Protein AF-A0A4S2RPJ7-F1 (afdb_monomer)

Structure (mmCIF, N/CA/C/O backbone):
data_AF-A0A4S2RPJ7-F1
#
_entry.id   AF-A0A4S2RPJ7-F1
#
loop_
_atom_site.group_PDB
_atom_site.id
_atom_site.type_symbol
_atom_site.label_atom_id
_atom_site.label_alt_id
_atom_site.label_comp_id
_atom_site.label_asym_id
_atom_site.label_entity_id
_atom_site.label_seq_id
_atom_site.pdbx_PDB_ins_code
_atom_site.Cartn_x
_atom_site.Cartn_y
_atom_site.Cartn_z
_atom_site.occupancy
_atom_site.B_iso_or_equiv
_atom_site.auth_seq_id
_atom_site.auth_comp_id
_atom_site.auth_asym_id
_atom_site.auth_atom_id
_atom_site.pdbx_PDB_model_num
ATOM 1 N N . MET A 1 1 ? 20.150 22.288 11.685 1.00 29.33 1 MET A N 1
ATOM 2 C CA . MET A 1 1 ? 21.367 21.460 11.806 1.00 29.33 1 MET A CA 1
ATOM 3 C C . MET A 1 1 ? 20.983 20.066 11.328 1.00 29.33 1 MET A C 1
ATOM 5 O O . MET A 1 1 ? 20.273 19.374 12.040 1.00 29.33 1 MET A O 1
ATOM 9 N N . VAL A 1 2 ? 21.280 19.725 10.071 1.00 25.75 2 VAL A N 1
ATOM 10 C CA . VAL A 1 2 ? 20.936 18.410 9.503 1.00 25.75 2 VAL A CA 1
ATOM 11 C C . VAL A 1 2 ? 22.093 17.474 9.824 1.00 25.75 2 VAL A C 1
ATOM 13 O O . VAL A 1 2 ? 23.207 17.694 9.353 1.00 25.75 2 VAL A O 1
ATOM 16 N N . ALA A 1 3 ? 21.854 16.481 10.676 1.00 29.03 3 ALA A N 1
ATOM 17 C CA . ALA A 1 3 ? 22.835 15.448 10.969 1.00 29.03 3 ALA A CA 1
ATOM 18 C C . ALA A 1 3 ? 22.777 14.386 9.863 1.00 29.03 3 ALA A C 1
ATOM 20 O O . ALA A 1 3 ? 21.878 13.550 9.839 1.00 29.03 3 ALA A O 1
ATOM 21 N N . PHE A 1 4 ? 23.737 14.438 8.940 1.00 30.84 4 PHE A N 1
ATOM 22 C CA . PHE A 1 4 ? 24.046 13.332 8.039 1.00 30.84 4 PHE A CA 1
ATOM 23 C C . PHE A 1 4 ? 24.854 12.290 8.820 1.00 30.84 4 PHE A C 1
ATOM 25 O O . PHE A 1 4 ? 26.040 12.480 9.086 1.00 30.84 4 PHE A O 1
ATOM 32 N N . GLY A 1 5 ? 24.201 11.201 9.225 1.00 28.94 5 GLY A N 1
ATOM 33 C CA . GLY A 1 5 ? 24.868 10.005 9.729 1.00 28.94 5 GLY A CA 1
ATOM 34 C C . GLY A 1 5 ? 25.175 9.066 8.568 1.00 28.94 5 GLY A C 1
ATOM 35 O O . GLY A 1 5 ? 24.260 8.560 7.930 1.00 28.94 5 GLY A O 1
ATOM 36 N N . ARG A 1 6 ? 26.464 8.868 8.289 1.00 33.50 6 ARG A N 1
ATOM 37 C CA . ARG A 1 6 ? 27.008 7.890 7.338 1.00 33.50 6 ARG A CA 1
ATOM 38 C C . ARG A 1 6 ? 26.541 6.480 7.730 1.00 33.50 6 ARG A C 1
ATOM 40 O O . ARG A 1 6 ? 26.789 6.070 8.861 1.00 33.50 6 ARG A O 1
ATOM 47 N N . VAL A 1 7 ? 25.897 5.751 6.817 1.00 38.25 7 VAL A N 1
ATOM 48 C CA . VAL A 1 7 ? 25.620 4.314 6.972 1.00 38.25 7 VAL A CA 1
ATOM 49 C C . VAL A 1 7 ? 26.382 3.575 5.881 1.00 38.25 7 VAL A C 1
ATOM 51 O O . VAL A 1 7 ? 26.281 3.887 4.696 1.00 38.25 7 VAL A O 1
ATOM 54 N N . GLU A 1 8 ? 27.238 2.671 6.333 1.00 35.28 8 GLU A N 1
ATOM 55 C CA . GLU A 1 8 ? 28.071 1.792 5.529 1.00 35.28 8 GLU A CA 1
ATOM 56 C C . GLU A 1 8 ? 27.183 0.813 4.741 1.00 35.28 8 GLU A C 1
ATOM 58 O O . GLU A 1 8 ? 26.407 0.074 5.334 1.00 35.28 8 GLU A O 1
ATOM 63 N N . GLY A 1 9 ? 27.328 0.795 3.415 1.00 34.34 9 GLY A N 1
ATOM 64 C CA . GLY A 1 9 ? 27.260 -0.435 2.622 1.00 34.34 9 GLY A CA 1
ATOM 65 C C . GLY A 1 9 ? 25.950 -1.227 2.556 1.00 34.34 9 GLY A C 1
ATOM 66 O O . GLY A 1 9 ? 26.025 -2.444 2.617 1.00 34.34 9 GLY A O 1
ATOM 67 N N . GLU A 1 10 ? 24.795 -0.605 2.319 1.00 36.53 10 GLU A N 1
ATOM 68 C CA . GLU A 1 10 ? 23.641 -1.293 1.713 1.00 36.53 10 GLU A CA 1
ATOM 69 C C . GLU A 1 10 ? 23.034 -0.385 0.640 1.00 36.53 10 GLU A C 1
ATOM 71 O O . GLU A 1 10 ? 22.788 0.799 0.860 1.00 36.53 10 GLU A O 1
ATOM 76 N N . VAL A 1 11 ? 22.865 -0.911 -0.571 1.00 38.41 11 VAL A N 1
ATOM 77 C CA . VAL A 1 11 ? 22.381 -0.157 -1.734 1.00 38.41 11 VAL A CA 1
ATOM 78 C C . VAL A 1 11 ? 20.855 -0.038 -1.629 1.00 38.41 11 VAL A C 1
ATOM 80 O O . VAL A 1 11 ? 20.133 -0.699 -2.362 1.00 38.41 11 VAL A O 1
ATOM 83 N N . GLY A 1 12 ? 20.345 0.729 -0.663 1.00 42.34 12 GLY A N 1
ATOM 84 C CA . GLY A 1 12 ? 18.906 0.900 -0.450 1.00 42.34 12 GLY A CA 1
ATOM 85 C C . GLY A 1 12 ? 18.558 2.204 0.262 1.00 42.34 12 GLY A C 1
ATOM 86 O O . GLY A 1 12 ? 19.317 2.698 1.091 1.00 42.34 12 GLY A O 1
ATOM 87 N N . ALA A 1 13 ? 17.410 2.786 -0.083 1.00 50.97 13 ALA A N 1
ATOM 88 C CA . ALA A 1 13 ? 16.920 4.000 0.562 1.00 50.97 13 ALA A CA 1
ATOM 89 C C . ALA A 1 13 ? 16.350 3.683 1.957 1.00 50.97 13 ALA A C 1
ATOM 91 O O . ALA A 1 13 ? 15.458 2.842 2.085 1.00 50.97 13 ALA A O 1
ATOM 92 N N . ASP A 1 14 ? 16.838 4.374 2.991 1.00 49.19 14 ASP A N 1
ATOM 93 C CA . ASP A 1 14 ? 16.310 4.303 4.358 1.00 49.19 14 ASP A CA 1
ATOM 94 C C . ASP A 1 14 ? 15.081 5.213 4.516 1.00 49.19 14 ASP A C 1
ATOM 96 O O . ASP A 1 14 ? 15.186 6.441 4.549 1.00 49.19 14 ASP A O 1
ATOM 100 N N . VAL A 1 15 ? 13.897 4.624 4.679 1.00 52.75 15 VAL A N 1
ATOM 101 C CA . VAL A 1 15 ? 12.643 5.357 4.894 1.00 52.75 15 VAL A CA 1
ATOM 102 C C . VAL A 1 15 ? 12.370 5.518 6.387 1.00 52.75 15 VAL A C 1
ATOM 104 O O . VAL A 1 15 ? 11.934 4.573 7.044 1.00 52.75 15 VAL A O 1
ATOM 107 N N . ALA A 1 16 ? 12.602 6.711 6.941 1.00 51.56 16 ALA A N 1
ATOM 108 C CA . ALA A 1 16 ? 12.389 6.987 8.362 1.00 51.56 16 ALA A CA 1
ATOM 109 C C . ALA A 1 16 ? 10.964 7.489 8.676 1.00 51.56 16 ALA A C 1
ATOM 111 O O . ALA A 1 16 ? 10.552 8.547 8.203 1.00 51.56 16 ALA A O 1
ATOM 112 N N . PHE A 1 17 ? 10.238 6.790 9.552 1.00 51.28 17 PHE A N 1
ATOM 113 C CA . PHE A 1 17 ? 8.956 7.251 10.104 1.00 51.28 17 PHE A CA 1
ATOM 114 C C . PHE A 1 17 ? 9.087 7.632 11.581 1.00 51.28 17 PHE A C 1
ATOM 116 O O . PHE A 1 17 ? 9.509 6.805 12.387 1.00 51.28 17 PHE A O 1
ATOM 123 N N . SER A 1 18 ? 8.668 8.848 11.949 1.00 45.81 18 SER A N 1
ATOM 124 C CA . SER A 1 18 ? 8.630 9.311 13.346 1.00 45.81 18 SER A CA 1
ATOM 125 C C . SER A 1 18 ? 7.404 8.782 14.105 1.00 45.81 18 SER A C 1
ATOM 127 O O . SER A 1 18 ? 6.263 9.069 13.722 1.00 45.81 18 SER A O 1
ATOM 129 N N . GLY A 1 19 ? 7.648 8.072 15.216 1.00 45.19 19 GLY A N 1
ATOM 130 C CA . GLY A 1 19 ? 6.647 7.458 16.103 1.00 45.19 19 GLY A CA 1
ATOM 131 C C . GLY A 1 19 ? 5.603 8.382 16.710 1.00 45.19 19 GLY A C 1
ATOM 132 O O . GLY A 1 19 ? 4.495 7.946 17.017 1.00 45.19 19 GLY A O 1
ATOM 133 N N . HIS A 1 20 ? 5.897 9.674 16.798 1.00 45.41 20 HIS A N 1
ATOM 134 C CA . HIS A 1 20 ? 5.068 10.627 17.530 1.00 45.41 20 HIS A CA 1
ATOM 135 C C . HIS A 1 20 ? 3.825 11.108 16.769 1.00 45.41 20 HIS A C 1
ATOM 137 O O . HIS A 1 20 ? 2.978 11.780 17.348 1.00 45.41 20 HIS A O 1
ATOM 143 N N . SER A 1 21 ? 3.706 10.807 15.473 1.00 44.62 21 SER A N 1
ATOM 144 C CA . SER A 1 21 ? 2.673 11.423 14.626 1.00 44.62 21 SER A CA 1
ATOM 145 C C . SER A 1 21 ? 1.786 10.454 13.846 1.00 44.62 21 SER A C 1
ATOM 147 O O . SER A 1 21 ? 0.859 10.928 13.199 1.00 44.62 21 SER A O 1
ATOM 149 N N . LEU A 1 22 ? 2.042 9.139 13.923 1.00 53.84 22 LEU A N 1
ATOM 150 C CA . LEU A 1 22 ? 1.225 8.071 13.319 1.00 53.84 22 LEU A CA 1
ATOM 151 C C . LEU A 1 22 ? 1.302 6.769 14.141 1.00 53.84 22 LEU A C 1
ATOM 153 O O . LEU A 1 22 ? 1.839 5.763 13.669 1.00 53.84 22 LEU A O 1
ATOM 157 N N . PRO A 1 23 ? 0.811 6.769 15.390 1.00 57.62 23 PRO A N 1
ATOM 158 C CA . PRO A 1 23 ? 1.083 5.690 16.335 1.00 57.62 23 PRO A CA 1
ATOM 159 C C . PRO A 1 23 ? 0.498 4.336 15.904 1.00 57.62 23 PRO A C 1
ATOM 161 O O . PRO A 1 23 ? 1.083 3.302 16.218 1.00 57.62 23 PRO A O 1
ATOM 164 N N . LEU A 1 24 ? -0.628 4.306 15.178 1.00 58.16 24 LEU A N 1
ATOM 165 C CA . LEU A 1 24 ? -1.291 3.052 14.791 1.00 58.16 24 LEU A CA 1
ATOM 166 C C . LEU A 1 24 ? -0.747 2.451 13.487 1.00 58.16 24 LEU A C 1
ATOM 168 O O . LEU A 1 24 ? -0.416 1.265 13.495 1.00 58.16 24 LEU A O 1
ATOM 172 N N . VAL A 1 25 ? -0.561 3.261 12.433 1.00 59.16 25 VAL A N 1
ATOM 173 C CA . VAL A 1 25 ? 0.103 2.841 11.175 1.00 59.16 25 VAL A CA 1
ATOM 174 C C . VAL A 1 25 ? 1.484 2.276 11.497 1.00 59.16 25 VAL A C 1
ATOM 176 O O . VAL A 1 25 ? 1.843 1.159 11.130 1.00 59.16 25 VAL A O 1
ATOM 179 N N . LEU A 1 26 ? 2.259 3.026 12.286 1.00 57.78 26 LEU A N 1
ATOM 180 C CA . LEU A 1 26 ? 3.630 2.653 12.580 1.00 57.78 26 LEU A CA 1
ATOM 181 C C . LEU A 1 26 ? 3.720 1.395 13.438 1.00 57.78 26 LEU A C 1
ATOM 183 O O . LEU A 1 26 ? 4.632 0.599 13.252 1.00 57.78 26 LEU A O 1
ATOM 187 N N . ARG A 1 27 ? 2.768 1.173 14.350 1.00 59.84 27 ARG A N 1
ATOM 1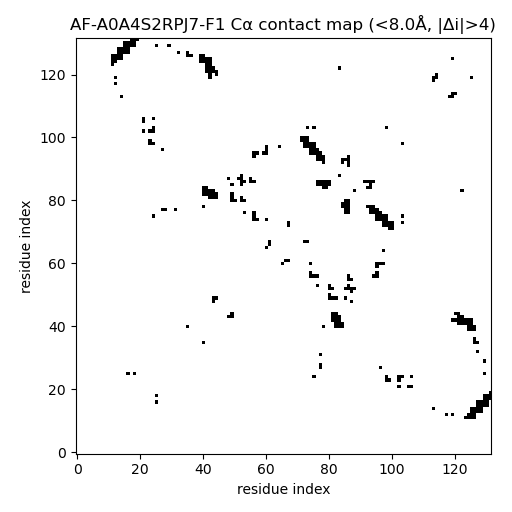88 C CA . ARG A 1 27 ? 2.726 -0.038 15.178 1.00 59.84 27 ARG A CA 1
ATOM 189 C C . ARG A 1 27 ? 2.331 -1.276 14.373 1.00 59.84 27 ARG A C 1
ATOM 191 O O . ARG A 1 27 ? 2.862 -2.352 14.654 1.00 59.84 27 ARG A O 1
ATOM 198 N N . HIS A 1 28 ? 1.439 -1.138 13.390 1.00 64.62 28 HIS A N 1
ATOM 199 C CA . HIS A 1 28 ? 1.105 -2.223 12.465 1.00 64.62 28 HIS A CA 1
ATOM 200 C C . HIS 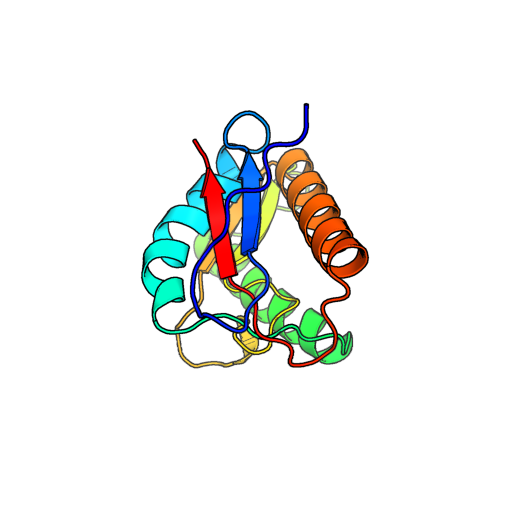A 1 28 ? 2.327 -2.615 11.626 1.00 64.62 28 HIS A C 1
ATOM 202 O O . HIS A 1 28 ? 2.758 -3.771 11.664 1.00 64.62 28 HIS A O 1
ATOM 208 N N . VAL A 1 29 ? 2.952 -1.626 10.980 1.00 64.00 29 VAL A N 1
ATOM 209 C CA . VAL A 1 29 ? 4.144 -1.816 10.147 1.00 64.00 29 VAL A CA 1
ATOM 210 C C . VAL A 1 29 ? 5.330 -2.324 10.977 1.00 64.00 29 VAL 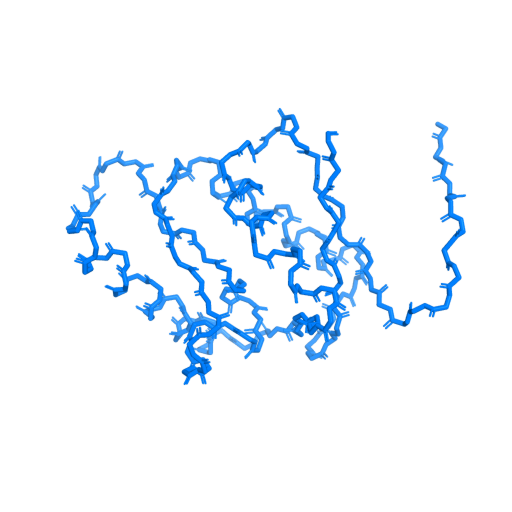A C 1
ATOM 212 O O . VAL A 1 29 ? 6.001 -3.264 10.562 1.00 64.00 29 VAL A O 1
ATOM 215 N N . ALA A 1 30 ? 5.567 -1.803 12.187 1.00 57.62 30 ALA A N 1
ATOM 216 C CA . ALA A 1 30 ? 6.709 -2.184 13.030 1.00 57.62 30 ALA A CA 1
ATOM 217 C C . ALA A 1 30 ? 6.751 -3.652 13.416 1.00 57.62 30 ALA A C 1
ATOM 219 O O . ALA A 1 30 ? 7.825 -4.257 13.415 1.00 57.62 30 ALA A O 1
ATOM 220 N N . CYS A 1 31 ? 5.594 -4.238 13.722 1.00 57.72 31 CYS A N 1
ATOM 221 C CA . CYS A 1 31 ? 5.525 -5.638 14.116 1.00 57.72 31 CYS A CA 1
ATOM 222 C C . CYS A 1 31 ? 6.034 -6.571 12.998 1.00 57.72 31 CYS A C 1
ATOM 224 O O . CYS A 1 31 ? 6.572 -7.640 13.288 1.00 57.72 31 CYS A O 1
ATOM 226 N N . ARG A 1 32 ? 5.928 -6.151 11.726 1.00 61.56 32 ARG A N 1
ATOM 227 C CA . ARG A 1 32 ? 6.375 -6.939 10.567 1.00 61.56 32 ARG A CA 1
ATOM 228 C C . ARG A 1 32 ? 7.646 -6.429 9.894 1.00 61.56 32 ARG A C 1
ATOM 230 O O . ARG A 1 32 ? 8.393 -7.250 9.370 1.00 61.56 32 ARG A O 1
ATOM 237 N N . ALA A 1 33 ? 7.957 -5.137 9.982 1.00 56.06 33 ALA A N 1
ATOM 238 C CA . ALA A 1 33 ? 9.182 -4.548 9.438 1.00 56.06 33 ALA A CA 1
ATOM 239 C C . ALA A 1 33 ? 10.455 -5.118 10.090 1.00 56.06 33 ALA A C 1
ATOM 241 O O . ALA A 1 33 ? 11.492 -5.207 9.439 1.00 56.06 33 ALA A O 1
ATOM 242 N N . GLY A 1 34 ? 10.373 -5.611 11.334 1.00 53.06 34 GLY A N 1
ATOM 243 C CA . GLY A 1 34 ? 11.461 -6.375 11.959 1.00 53.06 34 GLY A CA 1
ATOM 244 C C . GLY A 1 34 ? 11.886 -7.623 11.164 1.00 53.06 34 GLY A C 1
ATOM 245 O O . GLY A 1 34 ? 13.039 -8.023 11.256 1.00 53.06 34 GLY A O 1
ATOM 246 N N . ARG A 1 35 ? 10.992 -8.195 10.339 1.00 51.72 35 ARG A N 1
ATOM 247 C CA . ARG A 1 35 ? 11.287 -9.290 9.391 1.00 51.72 35 ARG A CA 1
ATOM 248 C C . ARG A 1 35 ? 11.644 -8.804 7.979 1.00 51.72 35 ARG A C 1
ATOM 250 O O . ARG A 1 35 ? 12.062 -9.610 7.156 1.00 51.72 35 ARG A O 1
ATOM 257 N N . ALA A 1 36 ? 11.454 -7.517 7.684 1.00 55.16 36 ALA A N 1
ATOM 258 C CA . ALA A 1 36 ? 11.707 -6.935 6.366 1.00 55.16 36 ALA A CA 1
ATOM 259 C C . ALA A 1 36 ? 13.181 -6.579 6.134 1.00 55.16 36 ALA A C 1
ATOM 261 O O . ALA A 1 36 ? 13.581 -6.418 4.988 1.00 55.16 36 ALA A O 1
ATOM 262 N N . ARG A 1 37 ? 14.009 -6.509 7.188 1.00 60.16 37 ARG A N 1
ATOM 263 C CA . ARG A 1 37 ? 15.466 -6.321 7.041 1.00 60.16 37 ARG A CA 1
ATOM 264 C C . ARG A 1 37 ? 16.121 -7.430 6.213 1.00 60.16 37 ARG A C 1
ATOM 266 O O . ARG A 1 37 ? 17.001 -7.141 5.418 1.00 60.16 37 ARG A O 1
ATOM 273 N N . ASP A 1 38 ? 15.625 -8.661 6.328 1.00 66.81 38 ASP A N 1
ATOM 274 C CA . ASP A 1 38 ? 16.159 -9.809 5.582 1.00 66.81 38 ASP A CA 1
ATOM 275 C C . ASP A 1 38 ? 15.533 -9.961 4.181 1.00 66.81 38 ASP A C 1
ATOM 277 O O . ASP A 1 38 ? 16.008 -10.753 3.366 1.00 66.81 38 ASP A O 1
ATOM 281 N N . ARG A 1 39 ? 14.424 -9.254 3.908 1.00 74.88 39 ARG A N 1
ATOM 282 C CA . ARG A 1 39 ? 13.661 -9.294 2.647 1.00 74.88 39 ARG A CA 1
ATOM 283 C C . ARG A 1 39 ? 12.987 -7.935 2.403 1.00 74.88 39 ARG A C 1
ATOM 285 O O . ARG A 1 39 ? 11.796 -7.804 2.708 1.00 74.88 39 ARG A O 1
ATOM 292 N N . PRO A 1 40 ? 13.729 -6.929 1.909 1.00 85.25 40 PRO A N 1
ATOM 293 C CA . PRO A 1 40 ? 13.181 -5.596 1.706 1.00 85.25 40 PRO A CA 1
ATOM 294 C C . PRO A 1 40 ? 12.111 -5.599 0.604 1.00 85.25 40 PRO A C 1
ATOM 296 O O . PRO A 1 40 ? 12.206 -6.383 -0.347 1.00 85.25 40 PRO A O 1
ATOM 299 N N . PRO A 1 41 ? 11.083 -4.743 0.723 1.00 90.19 41 PRO A N 1
ATOM 300 C CA . PRO A 1 41 ? 10.116 -4.543 -0.340 1.00 90.19 41 PRO A CA 1
ATOM 301 C C . PRO A 1 41 ? 10.723 -3.794 -1.531 1.00 90.19 41 PRO A C 1
ATOM 303 O O . PRO A 1 41 ? 11.596 -2.938 -1.377 1.00 90.19 41 PRO A O 1
ATOM 306 N N . HIS A 1 42 ? 10.174 -4.071 -2.708 1.00 94.44 42 HIS A N 1
ATOM 307 C CA . HIS A 1 42 ? 10.471 -3.374 -3.951 1.00 94.44 42 HIS A CA 1
ATOM 308 C C . HIS A 1 42 ? 9.280 -2.510 -4.347 1.00 94.44 42 HIS A C 1
ATOM 310 O O . HIS A 1 42 ? 8.127 -2.946 -4.282 1.00 94.44 42 HIS A O 1
ATOM 316 N N . ARG A 1 43 ? 9.542 -1.275 -4.768 1.00 95.88 43 ARG A N 1
ATOM 317 C CA . ARG A 1 43 ? 8.511 -0.330 -5.205 1.00 95.88 43 ARG A CA 1
ATOM 318 C C . ARG A 1 43 ? 7.784 -0.855 -6.442 1.00 95.88 43 ARG A C 1
ATOM 320 O O . ARG A 1 43 ? 8.417 -1.279 -7.392 1.00 95.88 43 ARG A O 1
ATOM 327 N N . LEU A 1 44 ? 6.458 -0.757 -6.452 1.00 97.19 44 LEU A N 1
ATOM 328 C CA . LEU A 1 44 ? 5.593 -1.124 -7.574 1.00 97.19 44 LEU A CA 1
ATOM 329 C C . LEU A 1 44 ? 4.804 0.101 -8.046 1.00 97.19 44 LEU A C 1
ATOM 331 O O . LEU A 1 44 ? 3.935 0.581 -7.315 1.00 97.19 44 LEU A O 1
ATOM 335 N N . ILE A 1 45 ? 5.044 0.610 -9.258 1.00 96.81 45 ILE A N 1
ATOM 336 C CA . ILE A 1 45 ? 4.358 1.819 -9.769 1.00 96.81 45 ILE A CA 1
ATOM 337 C C . ILE A 1 45 ? 3.063 1.528 -10.541 1.00 96.81 45 ILE A C 1
ATOM 339 O O . ILE A 1 45 ? 2.205 2.407 -10.628 1.00 96.81 45 ILE A O 1
ATOM 343 N N . ASN A 1 46 ? 2.910 0.316 -11.086 1.00 97.69 46 ASN A N 1
ATOM 344 C CA . ASN A 1 46 ? 1.743 -0.072 -11.883 1.00 97.69 46 ASN A CA 1
ATOM 345 C C . ASN A 1 46 ? 0.466 -0.038 -11.022 1.00 97.69 46 ASN A C 1
ATOM 347 O O . ASN A 1 46 ? 0.399 -0.713 -9.995 1.00 97.69 46 ASN A O 1
ATOM 351 N N . ARG A 1 47 ? -0.532 0.753 -11.439 1.00 97.19 47 ARG A N 1
ATOM 352 C CA . ARG A 1 47 ? -1.756 0.994 -10.661 1.00 97.19 47 ARG A CA 1
ATOM 353 C C . ARG A 1 47 ? -2.652 -0.234 -10.570 1.00 97.19 47 ARG A C 1
ATOM 355 O O . ARG A 1 47 ? -3.041 -0.573 -9.464 1.00 97.19 47 ARG A O 1
ATOM 362 N N . ASP A 1 48 ? -2.842 -0.966 -11.661 1.00 98.06 48 ASP A N 1
ATOM 363 C CA . ASP A 1 48 ? -3.672 -2.177 -11.663 1.00 98.06 48 ASP A CA 1
ATOM 364 C C . ASP A 1 48 ? -3.150 -3.228 -10.669 1.00 98.06 48 ASP A C 1
ATOM 366 O O . ASP A 1 48 ? -3.914 -3.867 -9.950 1.00 98.06 48 ASP A O 1
ATOM 370 N N . LYS A 1 49 ? -1.823 -3.377 -10.564 1.00 97.69 49 LYS A N 1
ATOM 371 C CA . LYS A 1 49 ? -1.205 -4.274 -9.576 1.00 97.69 49 LYS A CA 1
ATOM 372 C C . LYS A 1 49 ? -1.314 -3.738 -8.144 1.00 97.69 49 LYS A C 1
ATOM 374 O O . LYS A 1 49 ? -1.429 -4.531 -7.212 1.00 97.69 49 LYS A O 1
ATOM 379 N N . GLN A 1 50 ? -1.270 -2.417 -7.954 1.00 97.75 50 GLN A N 1
ATOM 380 C CA . GLN A 1 50 ? -1.526 -1.811 -6.642 1.00 97.75 50 GLN A CA 1
ATOM 381 C C . GLN A 1 50 ? -2.966 -2.052 -6.198 1.00 97.75 50 GLN A C 1
ATOM 383 O O . GLN A 1 50 ? -3.189 -2.380 -5.036 1.00 97.75 50 GLN A O 1
ATOM 388 N N . ASP A 1 51 ? -3.920 -1.918 -7.113 1.00 98.00 51 ASP A N 1
ATOM 389 C CA . ASP A 1 51 ? -5.335 -2.133 -6.833 1.00 98.00 51 ASP A CA 1
ATOM 390 C C . ASP A 1 51 ? -5.601 -3.610 -6.536 1.00 98.00 51 ASP A C 1
ATOM 392 O O . ASP A 1 51 ? -6.195 -3.912 -5.508 1.00 98.00 51 ASP A O 1
ATOM 396 N N . ALA A 1 52 ? -4.993 -4.535 -7.286 1.00 98.00 52 ALA A N 1
ATOM 397 C CA . ALA A 1 52 ? -5.033 -5.959 -6.948 1.00 98.00 52 ALA A CA 1
ATOM 398 C C . ALA A 1 52 ? -4.495 -6.253 -5.531 1.00 98.00 52 ALA A C 1
ATOM 400 O O . ALA A 1 52 ? -5.068 -7.062 -4.801 1.00 98.00 52 ALA A O 1
ATOM 401 N N . ASN A 1 53 ? -3.411 -5.590 -5.105 1.00 97.12 53 ASN A N 1
ATOM 402 C CA . ASN A 1 53 ? -2.920 -5.712 -3.729 1.00 97.12 53 ASN A CA 1
ATOM 403 C C . ASN A 1 53 ? -3.933 -5.173 -2.703 1.00 97.12 53 ASN A C 1
ATOM 405 O O . ASN A 1 53 ? -4.128 -5.801 -1.661 1.00 97.12 53 ASN A O 1
ATOM 409 N N . ARG A 1 54 ? -4.568 -4.026 -2.981 1.00 96.50 54 ARG A N 1
ATOM 410 C CA . ARG A 1 54 ? -5.591 -3.437 -2.100 1.00 96.50 54 ARG A CA 1
ATOM 411 C C . ARG A 1 54 ? -6.808 -4.333 -1.984 1.00 96.50 54 ARG A C 1
ATOM 413 O O . ARG A 1 54 ? -7.267 -4.553 -0.872 1.00 96.50 54 ARG A O 1
ATOM 420 N N . ASP A 1 55 ? -7.286 -4.890 -3.088 1.00 97.69 55 ASP A N 1
ATOM 421 C CA . ASP A 1 55 ? -8.471 -5.744 -3.110 1.00 97.69 55 ASP A CA 1
ATOM 422 C C . ASP A 1 55 ? -8.290 -6.970 -2.207 1.00 97.69 55 ASP A C 1
ATOM 424 O O . ASP A 1 55 ? -9.173 -7.299 -1.415 1.00 97.69 55 ASP A O 1
ATOM 428 N N . VAL A 1 56 ? -7.110 -7.601 -2.241 1.00 96.62 56 VAL A N 1
ATOM 429 C CA . VAL A 1 56 ? -6.788 -8.738 -1.359 1.00 96.62 56 VAL A CA 1
ATOM 430 C C . VAL A 1 56 ? -6.711 -8.309 0.113 1.00 96.62 56 VAL A C 1
ATOM 432 O O . VAL A 1 56 ? -7.221 -9.009 0.996 1.00 96.62 56 VAL A O 1
ATOM 435 N N . ALA A 1 57 ? -6.113 -7.151 0.405 1.00 95.00 57 ALA A N 1
ATOM 436 C CA . ALA A 1 57 ? -6.061 -6.620 1.767 1.00 95.00 57 ALA A CA 1
ATOM 437 C C . ALA A 1 57 ? -7.462 -6.264 2.300 1.00 95.00 57 ALA A C 1
ATOM 439 O O . ALA A 1 57 ? -7.815 -6.649 3.415 1.00 95.00 57 ALA A O 1
ATOM 440 N N . ILE A 1 58 ? -8.293 -5.608 1.487 1.00 96.06 58 ILE A N 1
ATOM 441 C CA . ILE A 1 58 ? -9.680 -5.248 1.803 1.00 96.06 58 ILE A CA 1
ATOM 442 C C . ILE A 1 58 ? -10.529 -6.501 2.018 1.00 96.06 58 ILE A C 1
ATOM 444 O O . ILE A 1 58 ? -11.306 -6.546 2.972 1.00 96.06 58 ILE A O 1
ATOM 448 N N . ALA A 1 59 ? -10.370 -7.536 1.189 1.00 96.38 59 ALA A N 1
ATOM 449 C CA . ALA A 1 59 ? -11.046 -8.816 1.388 1.00 96.38 59 ALA A CA 1
ATOM 450 C C . ALA A 1 59 ? -10.697 -9.419 2.757 1.00 96.38 59 ALA A C 1
ATOM 452 O O . ALA A 1 59 ? -11.587 -9.846 3.486 1.00 96.38 59 ALA A O 1
ATOM 453 N N . THR A 1 60 ? -9.423 -9.354 3.153 1.00 94.88 60 THR A N 1
ATOM 454 C CA . THR A 1 60 ? -8.964 -9.803 4.479 1.00 94.88 60 THR A CA 1
ATOM 455 C C . THR A 1 60 ? -9.563 -8.971 5.606 1.00 94.88 60 THR A C 1
ATOM 457 O O . THR A 1 60 ? -9.995 -9.514 6.620 1.00 94.88 60 THR A O 1
ATOM 460 N N . CYS A 1 61 ? -9.613 -7.648 5.447 1.00 95.12 61 CYS A N 1
ATOM 461 C CA . CYS A 1 61 ? -10.222 -6.777 6.445 1.00 95.12 61 CYS A CA 1
ATOM 462 C C . CYS A 1 61 ? -11.726 -7.054 6.610 1.00 95.12 61 CYS A C 1
ATOM 464 O O . CYS A 1 61 ? -12.210 -7.131 7.739 1.00 95.12 61 CYS A O 1
ATOM 466 N N . ASN A 1 62 ? -12.454 -7.255 5.510 1.00 96.50 62 ASN A N 1
ATOM 467 C CA . ASN A 1 62 ? -13.873 -7.609 5.553 1.00 96.50 62 ASN A CA 1
ATOM 468 C C . ASN A 1 62 ? -14.114 -9.001 6.151 1.00 96.50 62 ASN A C 1
ATOM 470 O O . ASN A 1 62 ? -15.077 -9.173 6.892 1.00 96.50 62 ASN A O 1
ATOM 474 N N . ASP A 1 63 ? -13.247 -9.977 5.875 1.00 96.19 63 ASP A N 1
ATOM 475 C CA . ASP A 1 63 ? -13.343 -11.325 6.450 1.00 96.19 63 ASP A CA 1
ATOM 476 C C . ASP A 1 63 ? -13.171 -11.309 7.980 1.00 96.19 63 ASP A C 1
ATOM 478 O O . ASP A 1 63 ? -13.939 -11.934 8.709 1.00 96.19 63 ASP A O 1
ATOM 482 N N . VAL A 1 64 ? -12.207 -10.532 8.486 1.00 94.19 64 VAL A N 1
ATOM 483 C CA . VAL A 1 64 ? -11.876 -10.502 9.921 1.00 94.19 64 VAL A CA 1
ATOM 484 C C . VAL A 1 64 ? -12.785 -9.570 10.730 1.00 94.19 64 VAL A C 1
ATOM 486 O O . VAL A 1 64 ? -13.139 -9.900 11.863 1.00 94.19 64 VAL A O 1
ATOM 489 N N . TRP A 1 65 ? -13.139 -8.395 10.197 1.00 93.88 65 TRP A N 1
ATOM 490 C CA . TRP A 1 65 ? -13.872 -7.354 10.938 1.00 93.88 65 TRP A CA 1
ATOM 491 C C . TRP A 1 65 ? -15.280 -7.062 10.399 1.00 93.88 65 TRP A C 1
ATOM 493 O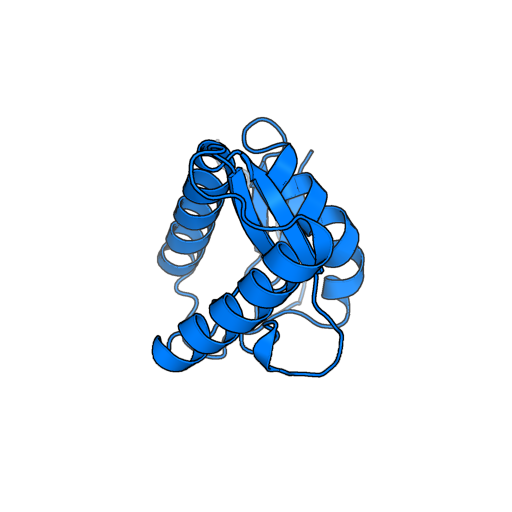 O . TRP A 1 65 ? -16.027 -6.331 11.051 1.00 93.88 65 TRP A O 1
ATOM 503 N N . GLY A 1 66 ? -15.670 -7.636 9.259 1.00 95.38 66 GLY A N 1
ATOM 504 C CA . GLY A 1 66 ? -16.928 -7.320 8.581 1.00 95.38 66 GLY A CA 1
ATOM 505 C C . GLY A 1 66 ? -16.890 -5.984 7.834 1.00 95.38 66 GLY A C 1
ATOM 506 O O . GLY A 1 66 ? -15.836 -5.366 7.682 1.00 95.38 66 GLY A O 1
ATOM 507 N N . ASN A 1 67 ? -18.062 -5.531 7.373 1.00 94.81 67 ASN A N 1
ATOM 508 C CA . ASN A 1 67 ? -18.190 -4.239 6.699 1.00 94.81 67 ASN A CA 1
ATOM 509 C C . ASN A 1 67 ? -17.861 -3.093 7.675 1.00 94.81 67 ASN A C 1
ATOM 511 O O . ASN A 1 67 ? -18.530 -2.923 8.695 1.00 94.81 67 ASN A O 1
ATOM 515 N N . TYR A 1 68 ? -16.850 -2.298 7.334 1.00 93.56 68 TYR A N 1
ATOM 516 C CA . TYR A 1 68 ? -16.378 -1.148 8.107 1.00 93.56 68 TYR A CA 1
ATOM 517 C C . TYR A 1 68 ? -16.739 0.203 7.462 1.00 93.56 68 TYR A C 1
ATOM 519 O O . TYR A 1 68 ? -16.233 1.247 7.885 1.00 93.56 68 TYR A O 1
ATOM 527 N N . GLU A 1 69 ? -17.620 0.224 6.461 1.00 93.94 69 GLU A N 1
ATOM 528 C CA . GLU A 1 69 ? -18.153 1.456 5.874 1.00 93.94 69 GLU A CA 1
ATOM 529 C C . GLU A 1 69 ? -18.774 2.373 6.940 1.00 93.94 69 GLU A C 1
ATOM 531 O O . GLU A 1 69 ? -19.483 1.940 7.846 1.00 93.94 69 GLU A O 1
ATOM 536 N N . GLY A 1 70 ? -18.47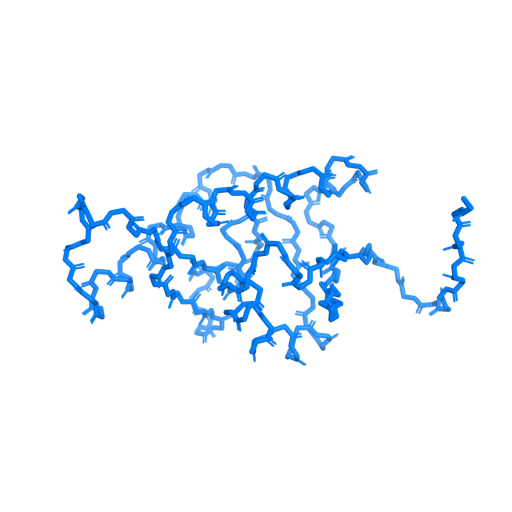8 3.672 6.858 1.00 93.75 70 GLY A N 1
ATOM 537 C CA . GLY A 1 70 ? -18.979 4.671 7.808 1.00 93.75 70 GLY A CA 1
ATOM 538 C C . GLY A 1 70 ? -18.330 4.643 9.200 1.00 93.75 70 GLY A C 1
ATOM 539 O O . GLY A 1 70 ? -18.584 5.546 9.993 1.00 93.75 70 GLY A O 1
ATOM 540 N N . SER A 1 71 ? -17.452 3.677 9.497 1.00 92.56 71 SER A N 1
ATOM 541 C CA . SER A 1 71 ? -16.769 3.584 10.801 1.00 92.56 71 SER A CA 1
ATOM 542 C C . SER A 1 71 ? -15.657 4.622 11.003 1.00 92.56 71 SER A C 1
ATOM 544 O O . SER A 1 71 ? -15.194 4.825 12.124 1.00 92.56 71 SER A O 1
ATOM 546 N N . GLY A 1 72 ? -15.195 5.259 9.921 1.00 92.81 72 GLY A N 1
ATOM 547 C CA . GLY A 1 72 ? -13.994 6.101 9.926 1.00 92.81 72 GLY A CA 1
ATOM 548 C C . GLY A 1 72 ? -12.681 5.311 9.991 1.00 92.81 72 GLY A C 1
ATOM 549 O O . GLY A 1 72 ? -11.615 5.922 10.079 1.00 92.81 72 GLY A O 1
ATOM 550 N N . LEU A 1 73 ? -12.745 3.976 9.940 1.00 93.19 73 LEU A N 1
ATOM 551 C CA . LEU A 1 73 ? -11.585 3.099 9.831 1.00 93.19 73 LEU A CA 1
ATOM 552 C C . LEU A 1 73 ? -11.247 2.817 8.365 1.00 93.19 73 LEU A C 1
ATOM 554 O O . LEU A 1 73 ? -12.126 2.752 7.507 1.00 93.19 73 LEU A O 1
ATOM 558 N N . GLU A 1 74 ? -9.965 2.605 8.100 1.00 93.88 74 GLU A N 1
ATOM 559 C CA . GLU A 1 74 ? -9.443 2.164 6.810 1.00 93.88 74 GLU A CA 1
ATOM 560 C C . GLU A 1 74 ? -8.579 0.912 7.010 1.00 93.88 74 GLU A C 1
ATOM 562 O O . GLU A 1 74 ? -7.980 0.717 8.072 1.00 93.88 74 GLU A O 1
ATOM 567 N N . CYS A 1 75 ? -8.541 0.048 5.995 1.00 93.94 75 CYS A N 1
ATOM 568 C CA . CYS A 1 75 ? -7.681 -1.129 5.976 1.00 93.94 75 CYS A CA 1
ATOM 569 C C . CYS A 1 75 ? -6.253 -0.689 5.625 1.00 93.94 75 CYS A C 1
ATOM 571 O O . CYS A 1 75 ? -6.035 -0.161 4.540 1.00 93.94 75 CYS A O 1
ATOM 573 N N . ASP A 1 76 ? -5.321 -0.859 6.561 1.00 92.81 76 ASP A N 1
ATOM 574 C CA . ASP A 1 76 ? -3.883 -0.659 6.359 1.00 92.81 76 ASP A CA 1
ATOM 575 C C . ASP A 1 76 ? -3.220 -2.002 6.065 1.00 92.81 76 ASP A C 1
ATOM 577 O O . ASP A 1 76 ? -3.554 -3.011 6.698 1.00 92.81 76 ASP A O 1
ATOM 581 N N . GLU A 1 77 ? -2.278 -2.014 5.123 1.00 91.44 77 GLU A N 1
ATOM 582 C CA . GLU A 1 77 ? -1.609 -3.222 4.660 1.00 91.44 77 GLU A CA 1
ATOM 583 C C . GLU A 1 77 ? -0.081 -3.125 4.674 1.00 91.44 77 GLU A C 1
ATOM 585 O O . GLU A 1 77 ? 0.529 -2.122 4.297 1.00 91.44 77 GLU A O 1
ATOM 590 N N . TYR A 1 78 ? 0.556 -4.229 5.069 1.00 88.81 78 TYR A N 1
ATOM 591 C CA . TYR A 1 78 ? 2.003 -4.387 5.005 1.00 88.81 78 TYR A CA 1
ATOM 592 C C . TYR A 1 78 ? 2.406 -5.785 4.517 1.00 88.81 78 TYR A C 1
ATOM 594 O O . TYR A 1 78 ? 2.008 -6.758 5.159 1.00 88.81 78 TYR A O 1
ATOM 602 N N . PRO A 1 79 ? 3.265 -5.935 3.490 1.00 91.50 79 PRO A N 1
ATOM 603 C CA . PRO A 1 79 ? 3.858 -4.881 2.660 1.00 91.50 79 PRO A CA 1
ATOM 604 C C . PRO A 1 79 ? 2.815 -4.024 1.933 1.00 91.50 79 PRO A C 1
ATOM 606 O O . PRO A 1 79 ? 1.719 -4.497 1.640 1.00 91.50 79 PRO A O 1
ATOM 609 N N . PHE A 1 80 ? 3.146 -2.752 1.689 1.00 92.81 80 PHE A N 1
ATOM 610 C CA . PHE A 1 80 ? 2.191 -1.774 1.155 1.00 92.81 80 PHE A CA 1
ATOM 611 C C . 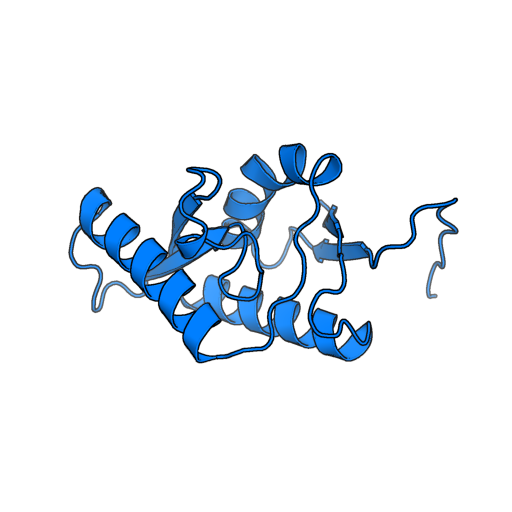PHE A 1 80 ? 1.645 -2.212 -0.210 1.00 92.81 80 PHE A C 1
ATOM 613 O O . PHE A 1 80 ? 2.391 -2.798 -1.002 1.00 92.81 80 PHE A O 1
ATOM 620 N N . SER A 1 81 ? 0.412 -1.819 -0.561 1.00 95.69 81 SER A N 1
ATOM 621 C CA . SER A 1 81 ? -0.147 -2.029 -1.917 1.00 95.69 81 SER A CA 1
ATOM 622 C C . SER A 1 81 ? 0.777 -1.554 -3.035 1.00 95.69 81 SER A C 1
ATOM 624 O O . SER A 1 81 ? 0.785 -2.085 -4.142 1.00 95.69 81 SER A O 1
ATOM 626 N N . SER A 1 82 ? 1.609 -0.576 -2.710 1.00 95.69 82 SER A N 1
ATOM 627 C CA . SER A 1 82 ? 2.583 0.071 -3.567 1.00 95.69 82 SER A CA 1
ATOM 628 C C . SER A 1 82 ? 3.930 -0.681 -3.691 1.00 95.69 82 SER A C 1
ATOM 630 O O . SER A 1 82 ? 4.929 -0.100 -4.129 1.00 95.69 82 SER A O 1
ATOM 632 N N . THR A 1 83 ? 3.954 -1.981 -3.356 1.00 95.50 83 THR A N 1
ATOM 633 C CA . THR A 1 83 ? 5.131 -2.871 -3.421 1.00 95.50 83 THR A CA 1
ATOM 634 C C . THR A 1 83 ? 4.867 -4.181 -4.173 1.00 95.50 83 THR A C 1
ATOM 636 O O . THR A 1 83 ? 3.733 -4.659 -4.227 1.00 95.50 83 THR A O 1
ATOM 639 N N . TYR A 1 84 ? 5.915 -4.787 -4.742 1.00 95.81 84 TYR A N 1
ATOM 640 C CA . TYR A 1 84 ? 5.837 -6.101 -5.402 1.00 95.81 84 TYR A CA 1
ATOM 641 C C . TYR A 1 84 ? 5.558 -7.247 -4.414 1.00 95.81 84 TYR A C 1
ATOM 643 O O . TYR A 1 84 ? 5.056 -8.298 -4.803 1.00 95.81 84 TYR A O 1
ATOM 651 N N . GLU A 1 85 ? 5.873 -7.044 -3.136 1.00 94.06 85 GLU A N 1
ATOM 652 C CA . GLU A 1 85 ? 5.622 -7.944 -2.008 1.00 94.06 85 GLU A CA 1
ATOM 653 C C . GLU A 1 85 ? 4.225 -7.784 -1.388 1.00 94.06 85 GLU A C 1
ATOM 655 O O . GLU A 1 85 ? 3.948 -8.405 -0.363 1.00 94.06 85 GLU A O 1
ATOM 660 N N . GLY A 1 86 ? 3.362 -6.954 -1.980 1.00 92.44 86 GLY A N 1
ATOM 661 C CA . GLY A 1 86 ? 2.010 -6.705 -1.488 1.00 92.44 86 GLY A CA 1
ATOM 662 C C . GLY A 1 86 ? 1.112 -7.949 -1.471 1.00 92.44 86 GLY A C 1
ATOM 663 O O . GLY A 1 86 ? 1.473 -9.031 -1.936 1.00 92.44 86 GLY A O 1
ATOM 664 N N . ALA A 1 87 ? -0.093 -7.787 -0.923 1.00 94.62 87 ALA A N 1
ATOM 665 C CA . ALA A 1 87 ? -0.991 -8.894 -0.593 1.00 94.62 87 ALA A CA 1
ATOM 666 C C . ALA A 1 87 ? -1.336 -9.831 -1.773 1.00 94.62 87 ALA A C 1
ATOM 668 O O . ALA A 1 87 ? -1.489 -11.037 -1.571 1.00 94.62 87 ALA A O 1
ATOM 669 N N . ALA A 1 88 ? -1.383 -9.325 -3.011 1.00 95.75 88 ALA A N 1
ATOM 670 C CA . ALA A 1 88 ? -1.677 -10.135 -4.196 1.00 95.75 88 ALA A CA 1
ATOM 671 C C . ALA A 1 88 ? -0.514 -11.043 -4.634 1.00 95.75 88 ALA A C 1
ATOM 673 O O . ALA A 1 88 ? -0.697 -11.890 -5.509 1.00 95.75 88 ALA A O 1
ATOM 674 N N . LYS A 1 89 ? 0.668 -10.940 -4.009 1.00 92.75 89 LYS A N 1
ATOM 675 C CA . LYS A 1 89 ? 1.782 -11.878 -4.230 1.00 92.75 89 LYS A CA 1
ATOM 676 C C . LYS A 1 89 ? 1.430 -13.320 -3.851 1.00 92.75 89 LYS A C 1
ATOM 678 O O . LYS A 1 89 ? 2.072 -14.244 -4.344 1.00 92.75 89 LYS A O 1
ATOM 683 N N . ASN A 1 90 ? 0.417 -13.512 -2.999 1.00 85.69 90 ASN A N 1
ATOM 684 C CA . ASN A 1 90 ? -0.100 -14.819 -2.584 1.00 85.69 90 ASN A CA 1
ATOM 685 C C . ASN A 1 90 ? 0.970 -15.750 -1.972 1.00 85.69 90 ASN A C 1
ATOM 687 O O . ASN A 1 90 ? 0.947 -16.967 -2.142 1.00 85.69 90 ASN A O 1
ATOM 691 N N . ASP A 1 91 ? 1.937 -15.177 -1.253 1.00 86.44 91 ASP A N 1
ATOM 692 C CA . ASP A 1 91 ? 2.996 -15.911 -0.552 1.00 86.44 91 ASP A CA 1
ATOM 693 C C . ASP A 1 91 ? 2.784 -15.954 0.973 1.00 86.44 91 ASP A C 1
ATOM 695 O O . ASP A 1 91 ? 3.708 -16.299 1.716 1.00 86.44 91 ASP A O 1
ATOM 699 N N . ASN A 1 92 ? 1.572 -15.599 1.426 1.00 80.44 92 ASN A N 1
ATOM 700 C CA . ASN A 1 92 ? 1.148 -15.489 2.827 1.00 80.44 92 ASN A CA 1
ATOM 701 C C . ASN A 1 92 ? 2.039 -14.577 3.693 1.00 80.44 92 ASN A C 1
ATOM 703 O O . ASN A 1 92 ? 2.098 -14.734 4.916 1.00 80.44 92 ASN A O 1
ATOM 707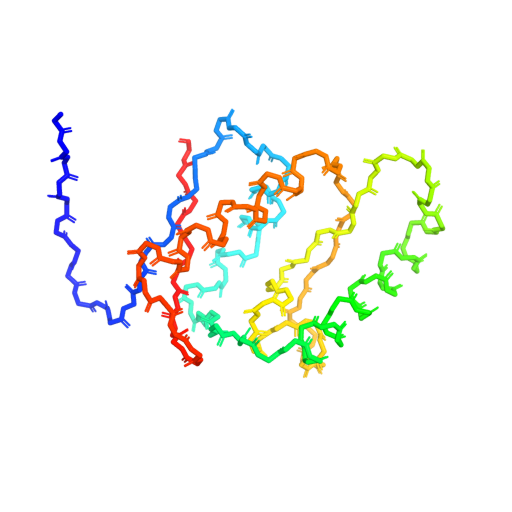 N N . ARG A 1 93 ? 2.742 -13.611 3.084 1.00 85.06 93 ARG A N 1
ATOM 708 C CA . ARG A 1 93 ? 3.665 -12.699 3.780 1.00 85.06 93 ARG A CA 1
ATOM 709 C C . ARG A 1 93 ? 3.181 -11.252 3.819 1.00 85.06 93 ARG A C 1
ATOM 711 O O . ARG A 1 93 ? 3.987 -10.336 3.719 1.00 85.06 93 ARG A O 1
ATOM 718 N N . TYR A 1 94 ? 1.892 -11.052 4.079 1.00 89.38 94 TYR A N 1
ATOM 719 C CA . TYR A 1 94 ? 1.337 -9.735 4.385 1.00 89.38 94 TYR A CA 1
ATOM 720 C C . TYR A 1 94 ? 0.537 -9.737 5.696 1.00 89.38 94 TYR A C 1
ATOM 722 O O . TYR A 1 94 ? 0.265 -10.778 6.301 1.00 89.38 94 TYR A O 1
ATOM 730 N N . SER A 1 95 ? 0.191 -8.547 6.164 1.00 89.06 95 SER A N 1
ATOM 731 C CA . SER A 1 95 ? -0.882 -8.304 7.114 1.00 89.06 95 SER A CA 1
ATOM 732 C C . SER A 1 95 ? -1.776 -7.192 6.626 1.00 89.06 95 SER A C 1
ATOM 734 O O . SER A 1 95 ? -1.319 -6.287 5.938 1.00 89.06 95 SER A O 1
ATOM 736 N N . ALA A 1 96 ? -3.021 -7.263 7.069 1.00 92.06 96 ALA A N 1
ATOM 737 C CA . ALA A 1 96 ? -3.990 -6.197 6.963 1.00 92.06 96 ALA A CA 1
ATOM 738 C C . ALA A 1 96 ? -4.560 -5.907 8.359 1.00 92.06 96 ALA A C 1
ATOM 740 O O . ALA A 1 96 ? -4.663 -6.821 9.192 1.00 92.06 96 ALA A O 1
ATOM 741 N N . ARG A 1 97 ? -4.889 -4.648 8.651 1.00 91.31 97 ARG A N 1
ATOM 742 C CA . ARG A 1 97 ? -5.549 -4.253 9.901 1.00 91.31 97 ARG A CA 1
ATOM 743 C C . ARG A 1 97 ? -6.350 -2.973 9.720 1.00 91.31 97 ARG A C 1
ATOM 745 O O . ARG A 1 97 ? -5.856 -2.013 9.148 1.00 91.31 97 ARG A O 1
ATOM 752 N N . LEU A 1 98 ? -7.536 -2.923 10.325 1.00 91.75 98 LEU A N 1
ATOM 753 C CA . LEU A 1 98 ? -8.281 -1.672 10.446 1.00 91.75 98 LEU A CA 1
ATOM 754 C C . LEU A 1 98 ? -7.605 -0.695 11.420 1.00 91.75 98 LEU A C 1
ATOM 756 O O . LEU A 1 98 ? -7.312 -1.042 12.572 1.00 91.75 98 LEU A O 1
ATOM 760 N N . ILE A 1 99 ? -7.401 0.538 10.965 1.00 90.00 99 ILE A N 1
ATOM 761 C CA . ILE A 1 99 ? -6.866 1.662 11.745 1.00 90.00 99 ILE A CA 1
ATOM 762 C C . ILE A 1 99 ? -7.660 2.947 11.453 1.00 90.00 99 ILE A C 1
ATOM 764 O O . ILE A 1 99 ? -8.460 2.975 10.524 1.00 90.00 99 ILE A O 1
ATOM 768 N N . ASP A 1 100 ? -7.460 4.016 12.235 1.00 91.81 100 ASP A N 1
ATOM 769 C CA . ASP A 1 100 ? -8.107 5.318 11.982 1.00 91.81 100 ASP A CA 1
ATOM 770 C C . ASP A 1 100 ? -7.737 5.845 10.583 1.00 91.81 100 ASP A C 1
ATOM 772 O O . ASP A 1 100 ? -6.558 5.975 10.243 1.00 91.81 100 ASP A O 1
ATOM 776 N N . GLY A 1 101 ? -8.747 6.164 9.770 1.00 89.31 101 GLY A N 1
ATOM 777 C CA . GLY A 1 101 ? -8.552 6.560 8.376 1.00 89.31 101 GLY A CA 1
ATOM 778 C C . GLY A 1 101 ? -7.847 7.907 8.189 1.00 89.31 101 GLY A C 1
ATOM 779 O O . GLY A 1 101 ? -7.311 8.192 7.117 1.00 89.31 101 GLY A O 1
ATOM 780 N N . ARG A 1 102 ? -7.799 8.780 9.204 1.00 88.62 102 ARG A N 1
ATOM 781 C CA . ARG A 1 102 ? -7.002 10.018 9.116 1.00 88.62 102 ARG A CA 1
ATOM 782 C C . ARG A 1 102 ? -5.526 9.719 9.319 1.00 88.62 102 ARG A C 1
ATOM 784 O O . ARG A 1 102 ? -4.698 10.313 8.629 1.00 88.62 102 ARG A O 1
ATOM 791 N N . ASP A 1 103 ? -5.203 8.814 10.237 1.00 85.81 103 ASP A N 1
ATOM 792 C CA . ASP A 1 103 ? -3.829 8.360 10.439 1.00 85.81 103 ASP A CA 1
ATOM 793 C C . ASP A 1 103 ? -3.338 7.553 9.231 1.00 85.81 103 ASP A C 1
ATOM 795 O O . ASP A 1 103 ? -2.245 7.818 8.730 1.00 85.81 103 ASP A O 1
ATOM 799 N N . ASN A 1 104 ? -4.163 6.648 8.697 1.00 88.38 104 ASN A N 1
ATOM 800 C CA . ASN A 1 104 ? -3.821 5.857 7.513 1.00 88.38 104 ASN A CA 1
ATOM 801 C C . ASN A 1 104 ? -3.456 6.735 6.305 1.00 88.38 104 ASN A C 1
ATOM 803 O O . ASN A 1 104 ? -2.368 6.621 5.739 1.00 88.38 104 ASN A O 1
ATOM 807 N N . ARG A 1 105 ? -4.320 7.703 5.976 1.00 88.50 105 ARG A N 1
ATOM 808 C CA . ARG A 1 105 ? -4.112 8.655 4.873 1.00 88.50 105 ARG A CA 1
ATOM 809 C C . ARG A 1 105 ? -2.818 9.449 5.014 1.00 88.50 105 ARG A C 1
ATOM 811 O O . ARG A 1 105 ? -2.030 9.512 4.077 1.00 88.50 105 ARG A O 1
ATOM 818 N N . LYS A 1 106 ? -2.558 9.995 6.205 1.00 88.00 106 LYS A N 1
ATOM 819 C CA . LYS A 1 106 ? -1.301 10.698 6.509 1.00 88.00 106 LYS A CA 1
ATOM 820 C C . LYS A 1 106 ? -0.083 9.777 6.374 1.00 88.00 106 LYS A C 1
ATOM 822 O O . LYS A 1 106 ? 0.986 10.235 5.976 1.00 88.00 106 LYS A O 1
ATOM 827 N N . GLY A 1 107 ? -0.219 8.497 6.727 1.00 85.19 107 GLY A N 1
ATOM 828 C CA . GLY A 1 107 ? 0.804 7.475 6.496 1.00 85.19 107 GLY A CA 1
ATOM 829 C C . GLY A 1 107 ? 1.107 7.298 5.014 1.00 85.19 107 GLY A C 1
ATOM 830 O O . GLY A 1 107 ? 2.267 7.416 4.613 1.00 85.19 107 GLY A O 1
ATOM 831 N N . GLY A 1 108 ? 0.065 7.118 4.202 1.00 87.44 108 GLY A N 1
ATOM 832 C CA . GLY A 1 108 ? 0.166 7.023 2.745 1.00 87.44 108 GLY A CA 1
ATOM 833 C C . GLY A 1 108 ? 0.802 8.258 2.099 1.00 87.44 108 GLY A C 1
ATOM 834 O O . GLY A 1 108 ? 1.721 8.122 1.294 1.00 87.44 108 GLY A O 1
ATOM 835 N N . GLU A 1 109 ? 0.389 9.464 2.501 1.00 88.31 109 GLU A N 1
ATOM 836 C CA . GLU A 1 109 ? 0.965 10.731 2.020 1.00 88.31 109 GLU A CA 1
ATOM 837 C C . GLU A 1 109 ? 2.471 10.825 2.310 1.00 88.31 109 GLU A C 1
ATOM 839 O O . GLU A 1 109 ? 3.258 11.234 1.455 1.00 88.31 109 GLU A O 1
ATOM 844 N N . ARG A 1 110 ? 2.901 10.403 3.505 1.00 86.75 110 ARG A N 1
ATOM 845 C CA . ARG A 1 110 ? 4.326 10.382 3.869 1.00 86.75 110 ARG A CA 1
ATOM 846 C C . ARG A 1 110 ? 5.111 9.360 3.064 1.00 86.75 110 ARG A C 1
ATOM 848 O O . ARG A 1 110 ? 6.211 9.674 2.625 1.00 86.75 110 ARG A O 1
ATOM 855 N N . ILE A 1 111 ? 4.558 8.165 2.862 1.00 87.12 111 ILE A N 1
ATOM 856 C CA . ILE A 1 111 ? 5.166 7.127 2.019 1.00 87.12 111 ILE A CA 1
ATOM 857 C C . ILE A 1 111 ? 5.366 7.653 0.596 1.00 87.12 111 ILE A C 1
ATOM 859 O O . ILE A 1 111 ? 6.450 7.520 0.032 1.00 87.12 111 ILE A O 1
ATOM 863 N N . GLN A 1 112 ? 4.344 8.296 0.031 1.00 88.69 112 GLN A N 1
ATOM 864 C CA . GLN A 1 112 ? 4.431 8.872 -1.304 1.00 88.69 112 GLN A CA 1
ATOM 865 C C . GLN A 1 112 ? 5.517 9.949 -1.384 1.00 88.69 112 GLN A C 1
ATOM 867 O O . GLN A 1 112 ? 6.357 9.905 -2.281 1.00 88.69 112 GLN A O 1
ATOM 872 N N . LYS A 1 113 ? 5.553 10.862 -0.409 1.00 87.75 113 LYS A N 1
ATOM 873 C CA . LYS A 1 113 ? 6.587 11.895 -0.326 1.00 87.75 113 LYS A CA 1
ATOM 874 C C . LYS A 1 113 ? 7.992 11.296 -0.242 1.00 87.75 113 LYS A C 1
ATOM 876 O O . LYS A 1 113 ? 8.902 11.776 -0.903 1.00 87.75 113 LYS A O 1
ATOM 881 N N . VAL A 1 114 ? 8.165 10.212 0.510 1.00 85.88 114 VAL A N 1
ATOM 882 C CA . VAL A 1 114 ? 9.438 9.487 0.579 1.00 85.88 114 VAL A CA 1
ATOM 883 C C . VAL A 1 114 ? 9.832 8.912 -0.781 1.00 85.88 114 VAL A C 1
ATOM 885 O O . VAL A 1 114 ? 11.003 9.024 -1.148 1.00 85.88 114 VAL A O 1
ATOM 888 N N . TYR A 1 115 ? 8.896 8.309 -1.524 1.00 90.25 115 TYR A N 1
ATOM 889 C CA . TYR A 1 115 ? 9.178 7.812 -2.875 1.00 90.25 115 TYR A CA 1
ATOM 890 C C . TYR A 1 115 ? 9.658 8.933 -3.796 1.00 90.25 115 TYR A C 1
ATOM 892 O O . TYR A 1 115 ? 10.609 8.741 -4.550 1.00 90.25 115 TYR A O 1
ATOM 900 N N . GLU A 1 116 ? 9.037 10.106 -3.701 1.00 90.00 116 GLU A N 1
ATOM 901 C CA . GLU A 1 116 ? 9.385 11.280 -4.501 1.00 90.00 116 GLU A CA 1
ATOM 902 C C . GLU A 1 116 ? 10.749 11.868 -4.099 1.00 90.00 116 GLU A C 1
ATOM 904 O O . GLU A 1 116 ? 11.626 12.025 -4.948 1.00 90.00 116 GLU A O 1
ATOM 909 N N . GLU A 1 117 ? 10.967 12.137 -2.808 1.00 90.38 117 GLU A N 1
ATOM 910 C CA . GLU A 1 117 ? 12.188 12.770 -2.287 1.00 90.38 117 GLU A CA 1
ATOM 911 C C . GLU A 1 117 ? 13.438 11.905 -2.484 1.00 90.38 117 GLU A C 1
ATOM 913 O O . GLU A 1 117 ? 14.511 12.430 -2.783 1.00 90.38 117 GLU A O 1
ATOM 918 N N . ASN A 1 118 ? 13.301 10.583 -2.361 1.00 86.94 118 ASN A N 1
ATOM 919 C CA . ASN A 1 118 ? 14.406 9.640 -2.548 1.00 86.94 118 ASN A CA 1
ATOM 920 C C . ASN A 1 118 ? 14.478 9.090 -3.977 1.00 86.94 118 ASN A C 1
ATOM 922 O O . ASN A 1 118 ? 15.345 8.269 -4.264 1.00 86.94 118 ASN A O 1
ATOM 926 N N . ARG A 1 119 ? 13.591 9.550 -4.873 1.00 93.69 119 ARG A N 1
ATOM 927 C CA . ARG A 1 119 ? 13.509 9.118 -6.276 1.00 93.69 119 ARG A CA 1
ATOM 928 C C . ARG A 1 119 ? 13.444 7.594 -6.421 1.00 93.69 119 ARG A C 1
ATOM 930 O O . ARG A 1 119 ? 14.104 7.040 -7.292 1.00 93.69 119 ARG A O 1
ATOM 937 N N . ILE A 1 120 ? 12.650 6.942 -5.576 1.00 92.06 120 ILE A N 1
ATOM 938 C CA . ILE A 1 120 ? 12.445 5.491 -5.601 1.00 92.06 120 ILE A CA 1
ATOM 939 C C . ILE A 1 120 ? 11.586 5.161 -6.827 1.00 92.06 120 ILE A C 1
ATOM 941 O O . ILE A 1 120 ? 10.404 5.516 -6.889 1.00 92.06 120 ILE A O 1
ATOM 945 N N . LEU A 1 121 ? 12.198 4.516 -7.816 1.00 94.75 121 LEU A N 1
ATOM 946 C CA . LEU A 1 121 ? 11.587 4.128 -9.083 1.00 94.75 121 LEU A CA 1
ATOM 947 C C . LEU A 1 121 ? 10.960 2.736 -8.996 1.00 94.75 121 LEU A C 1
ATOM 949 O O . LEU A 1 121 ? 10.986 2.078 -7.960 1.00 94.75 121 LEU A O 1
ATOM 953 N N . ASP A 1 122 ? 10.334 2.291 -10.085 1.00 96.94 122 ASP A N 1
ATOM 954 C CA . ASP A 1 122 ? 9.793 0.935 -10.140 1.00 96.94 122 ASP A CA 1
ATOM 955 C C . ASP A 1 122 ? 10.887 -0.110 -9.925 1.00 96.94 122 ASP A C 1
ATOM 957 O O . ASP A 1 122 ? 11.976 -0.010 -10.485 1.00 96.94 122 ASP A O 1
ATOM 961 N N . ASN A 1 123 ? 10.554 -1.125 -9.137 1.00 95.88 123 ASN A N 1
ATOM 962 C CA . ASN A 1 123 ? 11.410 -2.236 -8.745 1.00 95.88 123 ASN A CA 1
ATOM 963 C C . ASN A 1 123 ? 12.632 -1.856 -7.885 1.00 95.88 123 ASN A C 1
ATOM 965 O O . ASN A 1 123 ? 13.421 -2.735 -7.543 1.00 95.88 123 ASN A O 1
ATOM 969 N N . ASP A 1 124 ? 12.768 -0.593 -7.471 1.00 95.12 124 ASP A N 1
ATOM 970 C CA . ASP A 1 124 ? 13.791 -0.203 -6.501 1.00 95.12 124 ASP A CA 1
ATOM 971 C C . ASP A 1 124 ? 13.486 -0.808 -5.130 1.00 95.12 124 ASP A C 1
ATOM 973 O O . ASP A 1 124 ? 12.354 -0.739 -4.634 1.00 95.12 124 ASP A O 1
ATOM 977 N N . LEU A 1 125 ? 14.516 -1.374 -4.501 1.00 91.94 125 LEU A N 1
ATOM 978 C CA . LEU A 1 125 ? 14.447 -1.855 -3.127 1.00 91.94 125 LEU A CA 1
ATOM 979 C C . LEU A 1 125 ? 14.541 -0.681 -2.147 1.00 91.94 125 LEU A C 1
ATOM 981 O O . LEU A 1 125 ? 15.310 0.264 -2.347 1.00 91.94 125 LEU A O 1
ATOM 985 N N . PHE A 1 126 ? 13.784 -0.747 -1.058 1.00 86.94 126 PHE A N 1
ATOM 986 C CA . PHE A 1 126 ? 13.868 0.250 0.005 1.00 86.94 126 PHE A CA 1
ATOM 987 C C . PHE A 1 126 ? 13.671 -0.382 1.379 1.00 86.94 126 PHE A C 1
ATOM 989 O O . PHE A 1 126 ? 12.953 -1.368 1.546 1.00 86.94 126 PHE A O 1
ATOM 996 N N . TYR A 1 127 ? 14.297 0.219 2.383 1.00 83.56 127 TYR A N 1
ATOM 997 C CA . TYR A 1 127 ? 14.205 -0.217 3.767 1.00 83.56 127 TYR A CA 1
ATOM 998 C C . TYR A 1 127 ? 13.294 0.709 4.551 1.00 83.56 127 TYR A C 1
ATOM 1000 O O . TYR A 1 127 ? 13.226 1.910 4.305 1.00 83.56 127 TYR A O 1
ATOM 1008 N N . LEU A 1 128 ? 12.600 0.152 5.539 1.00 74.25 128 LEU A N 1
ATOM 1009 C CA . LEU A 1 128 ? 11.798 0.932 6.469 1.00 74.25 128 LEU A CA 1
ATOM 1010 C C . LEU A 1 128 ? 12.508 1.014 7.810 1.00 74.25 128 LEU A C 1
ATOM 1012 O O . LEU A 1 128 ? 12.763 0.003 8.468 1.00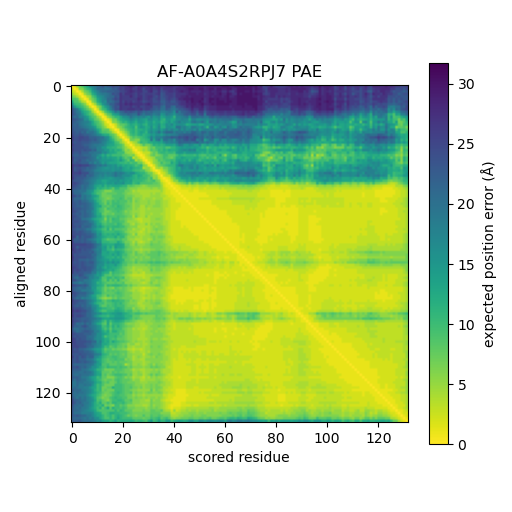 74.25 128 LEU A O 1
ATOM 1016 N N . LYS A 1 129 ? 12.772 2.241 8.238 1.00 73.38 129 LYS A N 1
ATOM 1017 C CA . LYS A 1 129 ? 13.309 2.565 9.547 1.00 73.38 129 LYS A CA 1
ATOM 1018 C C . LYS A 1 129 ? 12.223 3.213 10.389 1.00 73.38 129 LYS A C 1
ATOM 1020 O O . LYS A 1 129 ? 11.761 4.323 10.146 1.00 73.38 129 LYS A O 1
ATOM 1025 N N . ILE A 1 130 ? 11.832 2.508 11.432 1.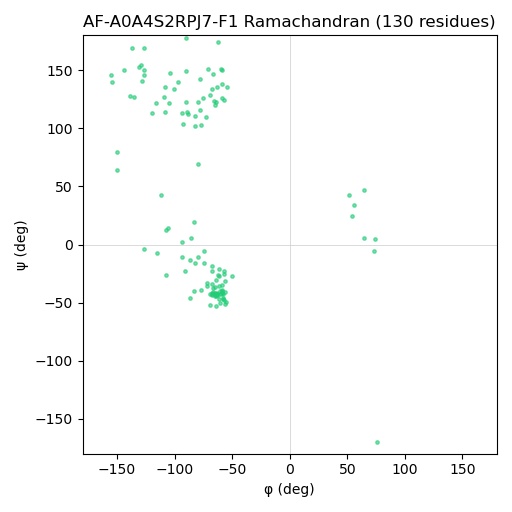00 70.44 130 ILE A N 1
ATOM 1026 C CA . ILE A 1 130 ? 10.874 3.015 12.404 1.00 70.44 130 ILE A CA 1
ATOM 1027 C C . ILE A 1 130 ? 11.678 3.648 13.522 1.00 70.44 130 ILE A C 1
ATOM 1029 O O . ILE A 1 130 ? 12.435 2.951 14.201 1.00 70.44 130 ILE A O 1
ATOM 1033 N N . VAL A 1 131 ? 11.570 4.969 13.658 1.00 67.50 131 VAL A N 1
ATOM 1034 C CA . VAL A 1 131 ? 12.269 5.701 14.714 1.00 67.50 131 VAL A CA 1
ATOM 1035 C C . VAL A 1 131 ? 11.292 6.008 15.857 1.00 67.50 131 VAL A C 1
ATOM 1037 O O . VAL A 1 131 ? 10.162 6.420 15.572 1.00 67.50 131 VAL A O 1
ATOM 1040 N N . PRO A 1 132 ? 11.693 5.768 17.123 1.00 56.22 132 PRO A N 1
ATOM 1041 C CA . PRO A 1 132 ? 10.896 6.115 18.301 1.00 56.22 132 PRO A CA 1
ATOM 1042 C C . PRO A 1 132 ? 10.429 7.578 18.299 1.00 56.22 132 PRO A C 1
ATOM 1044 O O . PRO A 1 132 ? 11.224 8.460 17.905 1.00 56.22 132 PRO A O 1
#

Solvent-accessible surface area (backbone atoms only — not comparable to full-atom values): 7609 Å² total; per-residue (Å²): 137,84,84,84,77,88,76,86,90,66,99,52,53,77,43,77,45,65,44,89,79,34,62,63,60,52,52,61,45,50,75,52,45,75,63,28,78,87,55,56,47,24,31,40,72,58,59,72,60,24,48,47,10,42,52,46,31,47,51,50,35,36,72,76,72,40,88,50,81,92,69,61,49,34,75,45,51,37,43,41,36,54,23,67,51,8,46,61,61,71,74,83,68,51,50,58,44,77,40,56,36,69,48,46,51,56,49,51,54,51,53,52,49,49,34,61,76,69,62,60,46,71,66,35,53,37,42,78,39,82,41,119

Radius of gyration: 14.85 Å; Cα contacts (8 Å, |Δi|>4): 191; chains: 1; bounding box: 47×37×30 Å

Sequence (132 aa):
MVAFGRVEGEVGADVAFSGHSLPLVLRHVACRAGRARDRPPHRLINRDKQDANRDVAIATCNDVWGNYEGSGLECDEYPFSSTYEGAAKNDNRYSARLIDGRDNRKGGERIQKVYEENRILDNDLFYLKIVP

pLDDT: mean 78.6, std 21.1, range [25.75, 98.06]

Mean predicted aligned error: 8.7 Å

Secondary structure (DSSP, 8-state):
--------S--SEEEEEETTS-HHHHHHHHHHHTTTTTS--BB---HHHHHHHHHHHHHHHHHHH---TTSSEEEEEES-TTBTTSGGG-SS--EEEEEEHHHHHHHHHHHHHHHHHTT--TT-BEEEEEE-

Foldseek 3Di:
DDDDDDDPDDPAAEQEDECPQQVPLLVQQVVQLVVCVVPFWFFADDVVQLVLLQVQQVVVACVVPNDCPPVQWDKAKPVHSRTPPGRNVPPPRMHIDIDRNVSRVVVVVSVVVSCVVVVRDGRGTHHYDYDD